Protein AF-A0A1A8MBK1-F1 (afdb_monomer)

Secondary structure (DSSP, 8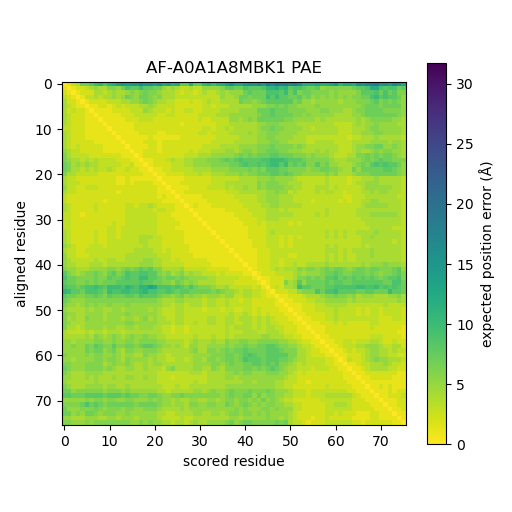-state):
---SS-HHHHHHHHTTBTBTT--TTGGGHHHHHHHHHHHHHH----SS-----------S--TT--B-TTSSS-B-

Foldseek 3Di:
DDFQDDPVVVVVLVVCPPHPSRDLCRRCVNVVVVVVVVCVVVDDDDPDDDDDDDDDADPDPGPPWAADPPHPRGTD

pLDDT: mean 93.55, std 3.22, range [75.44, 97.31]

InterPro domains:
  IPR029526 PiggyBac transposable element-derived protein [PF13843] (12-76)

Radius of gyration: 16.14 Å; Cα contacts (8 Å, |Δi|>4): 52; chains: 1; bounding box: 36×32×34 Å

Structure (mmCIF, N/CA/C/O backbone):
data_AF-A0A1A8MBK1-F1
#
_entry.id   AF-A0A1A8MBK1-F1
#
loop_
_atom_site.group_PDB
_atom_site.id
_atom_site.type_symbol
_atom_site.label_atom_id
_atom_site.label_alt_id
_atom_site.label_comp_id
_atom_site.label_asym_id
_atom_site.label_entity_id
_atom_site.label_seq_id
_atom_site.pdbx_PDB_ins_code
_atom_site.Cartn_x
_atom_site.Cartn_y
_atom_site.Cartn_z
_atom_site.occupancy
_atom_site.B_iso_or_equiv
_atom_site.auth_seq_id
_atom_site.auth_comp_id
_atom_site.auth_asym_id
_atom_site.auth_atom_id
_atom_site.pdbx_PDB_model_num
ATOM 1 N N . ASN A 1 1 ? 8.859 -20.798 -3.022 1.00 75.44 1 ASN A N 1
ATOM 2 C CA . ASN A 1 1 ? 8.501 -19.453 -3.526 1.00 75.44 1 ASN A CA 1
ATOM 3 C C . ASN A 1 1 ? 7.009 -19.249 -3.363 1.00 75.44 1 ASN A C 1
ATOM 5 O O . ASN A 1 1 ? 6.260 -20.092 -3.832 1.00 75.44 1 ASN A O 1
ATOM 9 N N . ILE A 1 2 ? 6.587 -18.208 -2.639 1.00 85.81 2 ILE A N 1
ATOM 10 C CA . ILE A 1 2 ? 5.167 -17.894 -2.409 1.00 85.81 2 ILE A CA 1
ATOM 11 C C . ILE A 1 2 ? 4.787 -16.754 -3.351 1.00 85.81 2 ILE A C 1
ATOM 13 O O . ILE A 1 2 ? 5.444 -15.714 -3.336 1.00 85.81 2 ILE A O 1
ATOM 17 N N . HIS A 1 3 ? 3.737 -16.954 -4.145 1.00 88.31 3 HIS A N 1
ATOM 18 C CA . HIS A 1 3 ? 3.196 -15.960 -5.069 1.00 88.31 3 HIS A CA 1
ATOM 19 C C . HIS A 1 3 ? 1.719 -15.730 -4.753 1.00 88.31 3 HIS A C 1
ATOM 21 O O . HIS A 1 3 ? 0.989 -16.678 -4.479 1.00 88.31 3 HIS A O 1
ATOM 27 N N . MET A 1 4 ? 1.308 -14.462 -4.742 1.00 90.44 4 MET A N 1
ATOM 28 C CA . MET A 1 4 ? -0.065 -14.039 -4.428 1.00 90.44 4 MET A CA 1
ATOM 29 C C . MET A 1 4 ? -0.873 -13.689 -5.687 1.00 90.44 4 MET A C 1
ATOM 31 O O . MET A 1 4 ? -2.090 -13.551 -5.608 1.00 90.44 4 MET A O 1
ATOM 35 N N . SER A 1 5 ? -0.200 -13.535 -6.825 1.00 92.44 5 SER A N 1
ATOM 36 C CA . SER A 1 5 ? -0.734 -13.182 -8.141 1.00 92.44 5 SER A CA 1
ATOM 37 C C . SER A 1 5 ? -0.275 -14.191 -9.200 1.00 92.44 5 SER A C 1
ATOM 39 O O . SER A 1 5 ? 0.560 -15.060 -8.934 1.00 92.44 5 SER A O 1
ATOM 41 N N . ASP A 1 6 ? -0.858 -14.089 -10.394 1.00 93.69 6 ASP A N 1
ATOM 42 C CA . ASP A 1 6 ? -0.495 -14.907 -11.550 1.00 93.69 6 ASP A CA 1
ATOM 43 C C . ASP A 1 6 ? 0.834 -14.424 -12.152 1.00 93.69 6 ASP A C 1
ATOM 45 O O . ASP A 1 6 ? 0.991 -13.245 -12.470 1.00 93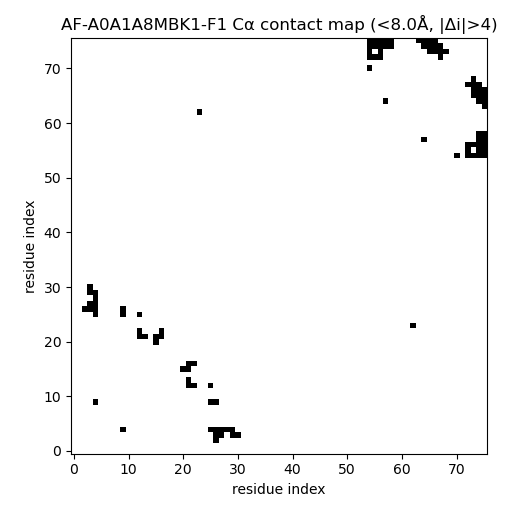.69 6 ASP A O 1
ATOM 49 N N . LEU A 1 7 ? 1.779 -15.347 -12.342 1.00 93.00 7 LEU A N 1
ATOM 50 C CA . LEU A 1 7 ? 3.125 -15.049 -12.842 1.00 93.00 7 LEU A CA 1
ATOM 51 C C . LEU A 1 7 ? 3.139 -14.457 -14.257 1.00 93.00 7 LEU A C 1
ATOM 53 O O . LEU A 1 7 ? 4.010 -13.648 -14.577 1.00 93.00 7 LEU A O 1
ATOM 57 N N . VAL A 1 8 ? 2.206 -14.869 -15.116 1.00 94.62 8 VAL A N 1
ATOM 58 C CA . VAL A 1 8 ? 2.108 -14.376 -16.494 1.00 94.62 8 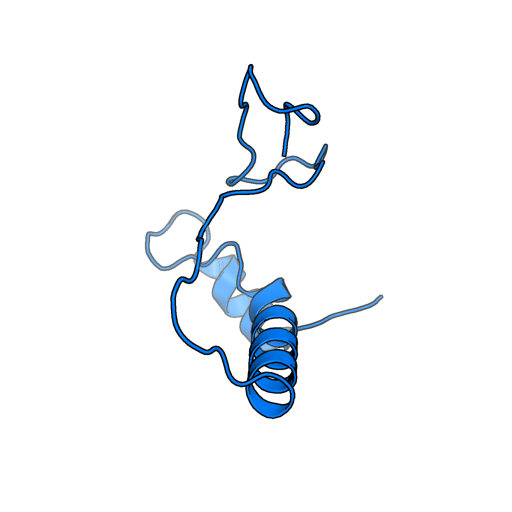VAL A CA 1
ATOM 59 C C . VAL A 1 8 ? 1.643 -12.926 -16.480 1.00 94.62 8 VAL A C 1
ATOM 61 O O . VAL A 1 8 ? 2.208 -12.079 -17.171 1.00 94.62 8 VAL A O 1
ATOM 64 N N . VAL A 1 9 ? 0.647 -12.619 -15.649 1.00 94.12 9 VAL A N 1
ATOM 65 C CA . VAL A 1 9 ? 0.120 -11.257 -15.511 1.00 94.12 9 VAL A CA 1
ATOM 66 C C . VAL A 1 9 ? 1.136 -10.347 -14.817 1.00 94.12 9 VAL A C 1
ATOM 68 O O . VAL A 1 9 ? 1.321 -9.206 -15.242 1.00 94.12 9 VAL A O 1
ATOM 71 N N . ASP A 1 10 ? 1.864 -10.867 -13.827 1.00 94.50 10 ASP A N 1
ATOM 72 C CA . ASP A 1 10 ? 2.975 -10.161 -13.187 1.00 94.50 10 ASP A CA 1
ATOM 73 C C . ASP A 1 10 ? 4.026 -9.731 -14.216 1.00 94.50 10 ASP A C 1
ATOM 75 O O . ASP A 1 10 ? 4.434 -8.571 -14.223 1.00 94.50 10 ASP A O 1
ATOM 79 N N . ALA A 1 11 ? 4.429 -10.636 -15.116 1.00 95.38 11 ALA A N 1
ATOM 80 C CA . ALA A 1 11 ? 5.415 -10.336 -16.152 1.00 95.38 11 ALA A CA 1
ATOM 81 C C . 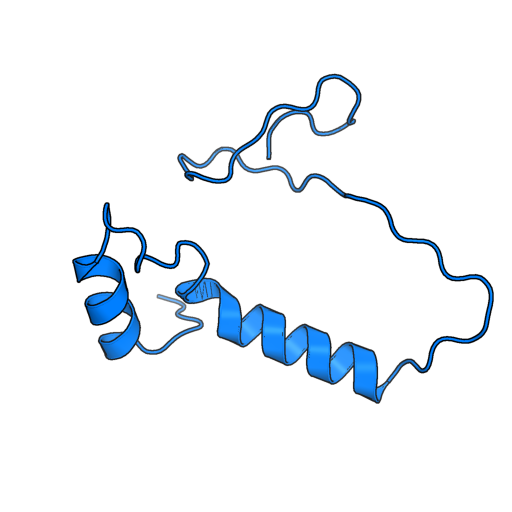ALA A 1 11 ? 4.929 -9.240 -17.117 1.00 95.38 11 ALA A C 1
ATOM 83 O O . ALA A 1 11 ? 5.705 -8.358 -17.492 1.00 95.38 11 ALA A O 1
ATOM 84 N N . LEU A 1 12 ? 3.640 -9.254 -17.476 1.00 96.25 12 LEU A N 1
ATOM 85 C CA . LEU A 1 12 ? 3.019 -8.211 -18.303 1.00 96.25 12 LEU A CA 1
ATOM 86 C C . LEU A 1 12 ? 2.944 -6.855 -17.591 1.00 96.25 12 LEU A C 1
ATOM 88 O O . LEU A 1 12 ? 3.031 -5.811 -18.233 1.00 96.25 12 LEU A O 1
ATOM 92 N N . ASN A 1 13 ? 2.754 -6.841 -16.273 1.00 95.62 13 ASN A N 1
ATOM 93 C CA . ASN A 1 13 ? 2.817 -5.605 -15.502 1.00 95.62 13 ASN 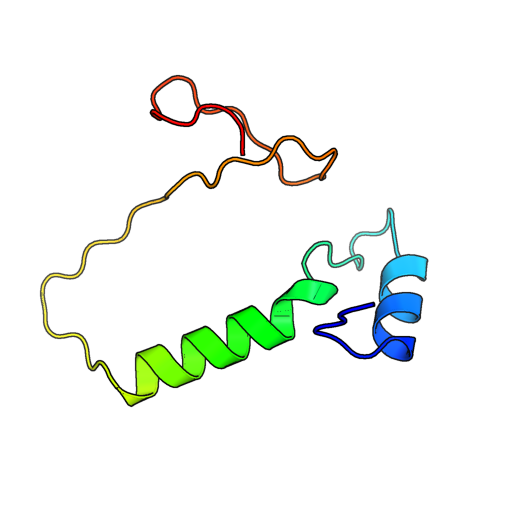A CA 1
ATOM 94 C C . ASN A 1 13 ? 4.263 -5.101 -15.407 1.00 95.62 13 ASN A C 1
ATOM 96 O O . ASN A 1 13 ? 4.524 -3.923 -15.635 1.00 95.62 13 ASN A O 1
ATOM 100 N N . ASP A 1 14 ? 5.217 -5.991 -15.139 1.00 94.38 14 ASP A N 1
ATOM 101 C CA . ASP A 1 14 ? 6.633 -5.644 -15.019 1.00 94.38 14 ASP A CA 1
ATOM 102 C C . ASP A 1 14 ? 7.206 -5.061 -16.320 1.00 94.38 14 ASP A C 1
ATOM 104 O O . ASP A 1 14 ? 8.033 -4.149 -16.263 1.00 94.38 14 ASP A O 1
ATOM 108 N N . SER A 1 15 ? 6.727 -5.502 -17.492 1.00 96.31 15 SER A N 1
ATOM 109 C CA . SER A 1 15 ? 7.138 -4.927 -18.781 1.00 96.31 15 SER A CA 1
ATOM 110 C C . SER A 1 15 ? 6.710 -3.468 -18.964 1.00 96.31 15 SER A C 1
ATOM 112 O O . SER A 1 15 ? 7.266 -2.772 -19.808 1.00 96.31 15 SER A O 1
ATOM 114 N N . LYS A 1 16 ? 5.734 -2.987 -18.186 1.00 96.19 16 LYS A N 1
ATOM 115 C CA . LYS A 1 16 ? 5.243 -1.600 -18.229 1.00 96.19 16 LYS A CA 1
ATOM 116 C C . LYS A 1 16 ? 6.010 -0.669 -17.296 1.00 96.19 16 LYS A C 1
ATOM 118 O O . LYS A 1 16 ? 5.730 0.528 -17.270 1.00 96.19 16 LYS A O 1
ATOM 123 N N . LYS A 1 17 ? 6.952 -1.181 -16.503 1.00 93.50 17 LYS A N 1
ATOM 124 C CA . LYS A 1 17 ? 7.656 -0.410 -15.475 1.00 93.50 17 LYS A CA 1
ATOM 125 C C . LYS A 1 17 ? 8.295 0.861 -16.043 1.00 93.50 17 LYS A C 1
ATOM 127 O O . LYS A 1 17 ? 9.095 0.800 -16.968 1.00 93.50 17 LYS A O 1
ATOM 132 N N . GLY A 1 18 ? 7.969 2.004 -15.438 1.00 91.56 18 GLY A N 1
ATOM 133 C CA . GLY A 1 18 ? 8.419 3.327 -15.891 1.00 91.56 18 GLY A CA 1
ATOM 134 C C . GLY A 1 18 ? 7.425 4.057 -16.799 1.00 91.56 18 GLY A C 1
ATOM 135 O O . GLY A 1 18 ? 7.639 5.231 -17.074 1.00 91.56 18 GLY A O 1
ATOM 136 N N . SER A 1 19 ? 6.344 3.395 -17.219 1.00 95.38 19 SER A N 1
ATOM 137 C CA . SER A 1 19 ? 5.173 4.040 -17.822 1.00 95.38 19 SER A CA 1
ATOM 138 C C . SER A 1 19 ? 4.091 4.322 -16.778 1.00 95.38 19 SER A C 1
ATOM 140 O O . SER A 1 19 ? 4.091 3.723 -15.698 1.00 95.38 19 SER A O 1
ATOM 142 N N . ASP A 1 20 ? 3.137 5.181 -17.137 1.00 93.44 20 ASP A N 1
ATOM 143 C CA . ASP A 1 20 ? 1.962 5.487 -16.313 1.00 93.44 20 ASP A CA 1
ATOM 144 C C . ASP A 1 20 ? 1.047 4.264 -16.106 1.00 93.44 20 ASP A C 1
ATOM 146 O O . ASP A 1 20 ? 0.325 4.187 -15.114 1.00 93.44 20 ASP A O 1
ATOM 150 N N . ASP A 1 21 ? 1.131 3.264 -16.991 1.00 95.12 21 ASP A N 1
ATOM 151 C CA . ASP A 1 21 ? 0.348 2.026 -16.912 1.00 95.12 21 ASP A CA 1
ATOM 152 C C . ASP A 1 21 ? 0.930 0.989 -15.931 1.00 95.12 21 ASP A C 1
ATOM 154 O O . ASP A 1 21 ? 0.364 -0.097 -15.764 1.00 95.12 21 ASP A O 1
ATOM 158 N N . TYR A 1 22 ? 2.077 1.270 -15.305 1.00 94.75 22 TYR A N 1
ATOM 159 C CA . TYR A 1 22 ? 2.694 0.362 -14.341 1.00 94.75 22 TYR A CA 1
ATOM 160 C C . TYR A 1 22 ? 2.007 0.411 -12.977 1.00 94.75 22 TYR A C 1
ATOM 162 O O . TYR A 1 22 ? 2.036 1.421 -12.272 1.00 94.75 22 TYR A O 1
ATOM 170 N N . ASP A 1 23 ? 1.498 -0.733 -12.529 1.00 93.06 23 ASP A N 1
ATOM 171 C CA . ASP A 1 23 ? 0.912 -0.873 -11.202 1.00 93.06 23 ASP A CA 1
ATOM 172 C C . ASP A 1 23 ? 1.905 -1.496 -10.212 1.00 93.06 23 ASP A C 1
ATOM 174 O O . ASP A 1 23 ? 2.151 -2.705 -10.199 1.00 93.06 23 ASP A O 1
ATOM 178 N N . CYS A 1 24 ? 2.464 -0.674 -9.322 1.00 91.56 24 CYS A N 1
ATOM 179 C CA . CYS A 1 24 ? 3.431 -1.135 -8.322 1.00 91.56 24 CYS A CA 1
ATOM 180 C C . CYS A 1 24 ? 2.842 -2.061 -7.237 1.00 91.56 24 CYS A C 1
ATOM 182 O O . CYS A 1 24 ? 3.605 -2.745 -6.551 1.00 91.56 24 CYS A O 1
ATOM 184 N N . LEU A 1 25 ? 1.513 -2.111 -7.087 1.00 91.81 25 LEU A N 1
ATOM 185 C CA . LEU A 1 25 ? 0.813 -2.958 -6.114 1.00 91.81 25 LEU A CA 1
ATOM 186 C C . LEU A 1 25 ? 0.217 -4.224 -6.737 1.00 91.81 25 LEU A C 1
ATOM 188 O O . LEU A 1 25 ? -0.447 -4.992 -6.037 1.00 91.81 25 LEU A O 1
ATOM 192 N N . HIS A 1 26 ? 0.464 -4.468 -8.026 1.00 94.12 26 HIS A N 1
ATOM 193 C CA . HIS A 1 26 ? -0.165 -5.550 -8.782 1.00 94.12 26 HIS A CA 1
ATOM 194 C C . HIS A 1 26 ? -0.072 -6.905 -8.065 1.00 94.12 26 HIS A C 1
ATOM 196 O O . HIS A 1 26 ? -1.078 -7.580 -7.852 1.00 94.12 26 HIS A O 1
ATOM 202 N N . ARG A 1 27 ? 1.128 -7.245 -7.580 1.00 93.50 27 ARG A N 1
ATOM 203 C CA . ARG A 1 27 ? 1.414 -8.545 -6.956 1.00 93.50 27 ARG A CA 1
ATOM 204 C C . ARG A 1 27 ? 0.685 -8.785 -5.632 1.00 93.50 27 ARG A C 1
ATOM 206 O O . ARG A 1 27 ? 0.422 -9.923 -5.263 1.00 93.50 27 ARG A O 1
ATOM 213 N N . THR A 1 28 ? 0.374 -7.729 -4.879 1.00 93.06 28 THR A N 1
ATOM 214 C CA . THR A 1 28 ? -0.300 -7.836 -3.569 1.00 93.06 28 THR A CA 1
ATOM 215 C C . THR A 1 28 ? -1.803 -7.601 -3.661 1.00 93.06 28 THR A C 1
ATOM 217 O O . THR A 1 28 ? -2.541 -7.902 -2.719 1.00 93.06 28 THR A O 1
ATOM 220 N N . ARG A 1 29 ? -2.283 -7.098 -4.802 1.00 94.38 29 ARG A N 1
ATOM 221 C CA . ARG A 1 29 ? -3.685 -6.751 -5.029 1.00 94.38 29 ARG A CA 1
ATOM 222 C C . ARG A 1 29 ? -4.661 -7.910 -4.782 1.00 94.38 29 ARG A C 1
ATOM 224 O O . ARG A 1 29 ? -5.671 -7.637 -4.127 1.00 94.38 29 ARG A O 1
ATOM 231 N N . PRO A 1 30 ? -4.399 -9.168 -5.198 1.00 95.56 30 PRO A N 1
ATOM 232 C CA . PRO A 1 30 ? -5.320 -10.275 -4.929 1.00 95.56 30 PRO A CA 1
ATOM 233 C C . PRO A 1 30 ? -5.547 -10.491 -3.430 1.00 95.56 30 PRO A C 1
ATOM 235 O O . PRO A 1 30 ? -6.686 -10.581 -2.978 1.00 95.56 30 PRO A O 1
ATOM 238 N N . LEU A 1 31 ? -4.475 -10.458 -2.633 1.00 95.00 31 LEU A N 1
ATOM 239 C CA . LEU A 1 31 ? -4.556 -10.587 -1.178 1.00 95.00 31 LEU A CA 1
ATOM 240 C C . LEU A 1 31 ? -5.354 -9.436 -0.550 1.00 95.00 31 LEU A C 1
ATOM 242 O O . LEU A 1 31 ? -6.256 -9.669 0.255 1.00 95.00 31 LEU A O 1
ATOM 246 N N . CYS A 1 32 ? -5.052 -8.194 -0.938 1.00 95.12 32 CYS A N 1
ATOM 247 C CA . CYS A 1 32 ? -5.760 -7.011 -0.449 1.00 95.12 32 CYS A CA 1
ATOM 248 C C . CYS A 1 32 ? -7.259 -7.055 -0.782 1.00 95.12 32 CYS A C 1
ATOM 250 O O . CYS A 1 32 ? -8.087 -6.648 0.036 1.00 95.12 32 CYS A O 1
ATOM 252 N N . HIS A 1 33 ? -7.614 -7.549 -1.971 1.00 96.25 33 HIS A N 1
ATOM 253 C CA . HIS A 1 33 ? -9.003 -7.701 -2.386 1.00 96.25 33 HIS A CA 1
ATOM 254 C C . HIS A 1 33 ? -9.720 -8.762 -1.546 1.00 96.25 33 HIS A C 1
ATOM 256 O O . HIS A 1 33 ? -10.789 -8.482 -1.004 1.00 96.25 33 HIS A O 1
ATOM 262 N N . SER A 1 34 ? -9.107 -9.934 -1.368 1.00 96.25 34 SER A N 1
ATOM 263 C CA . SER A 1 34 ? -9.665 -11.024 -0.562 1.00 96.25 34 SER A CA 1
A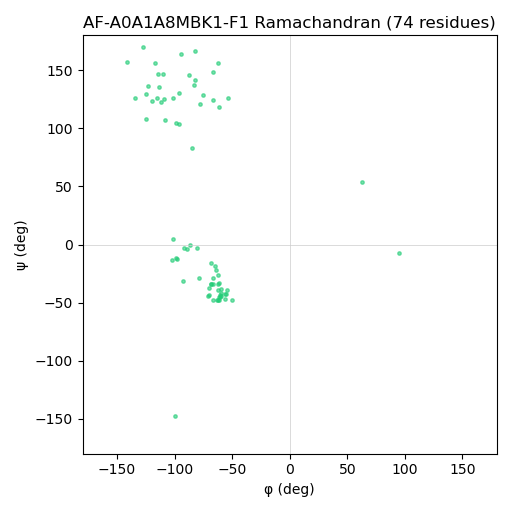TOM 264 C C . SER A 1 34 ? -9.885 -10.615 0.894 1.00 96.25 34 SER A C 1
ATOM 266 O O . SER A 1 34 ? -10.965 -10.839 1.439 1.00 96.25 34 SER A O 1
ATOM 268 N N . LEU A 1 35 ? -8.911 -9.937 1.514 1.00 96.19 35 LEU A N 1
ATOM 269 C CA . LEU A 1 35 ? -9.053 -9.411 2.876 1.00 96.19 35 LEU A CA 1
ATOM 270 C C . LEU A 1 35 ? -10.193 -8.397 2.971 1.00 96.19 35 LEU A C 1
ATOM 272 O O . LEU A 1 35 ? -11.022 -8.473 3.873 1.00 96.19 35 LEU A O 1
ATOM 276 N N . ARG A 1 36 ? -10.279 -7.471 2.010 1.00 96.06 36 ARG A N 1
ATOM 277 C CA . ARG A 1 36 ? -11.356 -6.477 1.968 1.00 96.06 36 ARG A CA 1
ATOM 278 C C . ARG A 1 36 ? -12.728 -7.138 1.845 1.00 96.06 36 ARG A C 1
ATOM 280 O O . ARG A 1 36 ? -13.655 -6.708 2.526 1.00 96.06 36 ARG A O 1
ATOM 287 N N . ALA A 1 37 ? -12.861 -8.145 0.984 1.00 97.00 37 ALA A N 1
ATOM 288 C CA . ALA A 1 37 ? -14.107 -8.882 0.803 1.00 97.00 37 ALA A CA 1
ATOM 289 C C . ALA A 1 37 ? -14.514 -9.612 2.091 1.00 97.00 37 ALA A C 1
ATOM 291 O O . ALA A 1 37 ? -15.643 -9.452 2.548 1.00 97.00 37 ALA A O 1
ATOM 292 N N . ALA A 1 38 ? -13.578 -10.323 2.725 1.00 97.31 38 ALA A N 1
ATOM 293 C CA . ALA A 1 38 ? -13.821 -11.024 3.983 1.00 97.31 38 ALA A CA 1
ATOM 294 C C . ALA A 1 38 ? -14.226 -10.064 5.114 1.00 97.31 38 ALA A C 1
ATOM 296 O O . ALA A 1 38 ? -15.233 -10.287 5.783 1.00 97.31 38 ALA A O 1
ATOM 297 N N . CYS A 1 39 ? -13.500 -8.954 5.293 1.00 96.25 39 CYS A N 1
ATOM 298 C CA . CYS A 1 39 ? -13.828 -7.960 6.315 1.00 96.25 39 CYS A CA 1
ATOM 299 C C . CYS A 1 39 ? -15.228 -7.365 6.111 1.00 96.25 39 CYS A C 1
ATOM 301 O O . CYS A 1 39 ? -15.968 -7.225 7.079 1.00 96.25 39 CYS A O 1
ATOM 303 N N . LYS A 1 40 ? -15.612 -7.056 4.866 1.00 95.19 40 LYS A N 1
ATOM 304 C CA . LYS A 1 40 ? -16.949 -6.529 4.547 1.00 95.19 40 LYS A CA 1
ATOM 305 C C . LYS A 1 40 ? -18.067 -7.549 4.747 1.00 95.19 40 LYS A C 1
ATOM 307 O O . LYS A 1 40 ? -19.166 -7.158 5.110 1.00 95.19 40 LYS A O 1
ATOM 312 N N . ALA A 1 41 ? -17.803 -8.830 4.499 1.00 97.25 41 ALA A N 1
ATOM 313 C CA . ALA A 1 41 ? -18.795 -9.881 4.703 1.00 97.25 41 ALA A CA 1
ATOM 314 C C . ALA A 1 41 ? -19.116 -10.088 6.193 1.00 97.25 41 ALA A C 1
ATOM 316 O O . ALA A 1 41 ? -20.250 -10.403 6.544 1.00 97.25 41 ALA A O 1
ATOM 317 N N . VAL A 1 42 ? -18.120 -9.907 7.066 1.00 96.44 42 VAL A N 1
ATOM 318 C CA . VAL A 1 42 ? -18.249 -10.168 8.508 1.00 96.44 42 VAL A CA 1
ATOM 319 C C . VAL A 1 42 ? -18.655 -8.919 9.294 1.00 96.44 42 VAL A C 1
ATOM 321 O O . VAL A 1 42 ? -19.348 -9.031 10.303 1.00 96.44 42 VAL A O 1
ATOM 324 N N . TYR A 1 43 ? -18.249 -7.726 8.853 1.00 9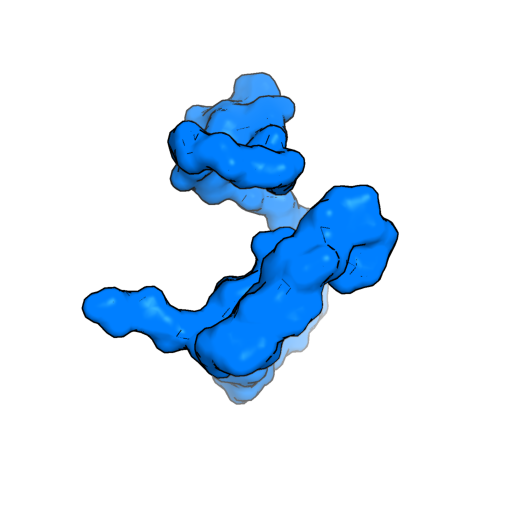4.56 43 TYR A N 1
ATOM 325 C CA . TYR A 1 43 ? -18.474 -6.483 9.586 1.00 94.56 43 TYR A CA 1
ATOM 326 C C . TYR A 1 43 ? -19.317 -5.480 8.795 1.00 94.56 43 TYR A C 1
ATOM 328 O O . TYR A 1 43 ? -18.936 -5.043 7.708 1.00 94.56 43 TYR A O 1
ATOM 336 N N . HIS A 1 44 ? -20.431 -5.060 9.398 1.00 92.50 44 HIS A N 1
ATOM 337 C CA . HIS A 1 44 ? -21.320 -4.026 8.877 1.00 92.50 44 HIS A CA 1
ATOM 338 C C . HIS A 1 44 ? -21.176 -2.766 9.741 1.00 92.50 44 HIS A C 1
ATOM 340 O O . HIS A 1 44 ? -21.614 -2.773 10.896 1.00 92.50 44 HIS A O 1
ATOM 346 N N . PRO A 1 45 ? -20.534 -1.701 9.232 1.00 93.06 45 PRO A N 1
ATOM 347 C CA . PRO A 1 45 ? -20.325 -0.490 10.008 1.00 93.06 45 PRO A CA 1
ATOM 348 C C . PRO A 1 45 ? -21.650 0.216 10.313 1.00 93.06 45 PRO A C 1
ATOM 350 O O . PRO A 1 45 ? -22.586 0.192 9.516 1.00 93.06 45 PRO A O 1
ATOM 353 N N . GLN A 1 46 ? -21.701 0.877 11.465 1.00 91.44 46 GLN A N 1
ATOM 354 C CA . GLN A 1 46 ? -22.814 1.731 11.873 1.00 91.44 46 GLN A CA 1
ATOM 355 C C . GLN A 1 46 ? -22.460 3.208 11.613 1.00 91.44 46 GLN A C 1
ATOM 357 O O . GLN A 1 46 ? -21.754 3.534 10.659 1.00 91.44 46 GLN A O 1
ATOM 362 N N . GLN A 1 47 ? -22.964 4.118 12.443 1.00 95.25 47 GLN A N 1
ATOM 363 C CA . GLN A 1 47 ? -22.673 5.547 12.360 1.00 95.25 47 GLN A CA 1
ATOM 364 C C . GLN A 1 47 ? -21.333 5.896 13.036 1.00 95.25 47 GLN A C 1
ATOM 366 O O . GLN A 1 47 ? -20.790 5.102 13.800 1.00 95.25 47 GLN A O 1
ATOM 371 N N . ASN A 1 48 ? -20.830 7.111 12.781 1.00 95.88 48 ASN A N 1
ATOM 372 C CA . ASN A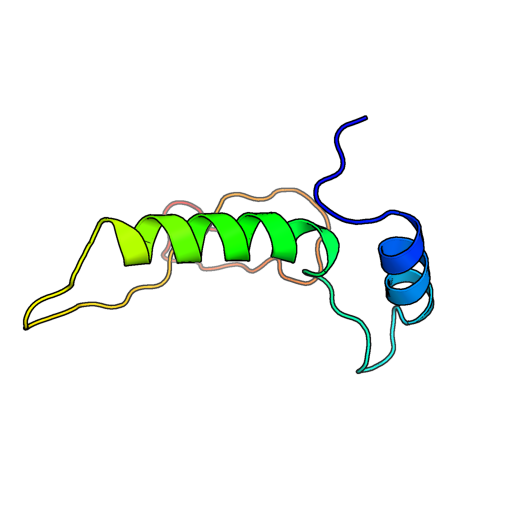 1 48 ? -19.627 7.688 13.406 1.00 95.88 48 ASN A CA 1
ATOM 373 C C . ASN A 1 48 ? -18.323 6.920 13.120 1.00 95.88 48 ASN A C 1
ATOM 375 O O . ASN A 1 48 ? -17.587 6.542 14.030 1.00 95.88 48 ASN A O 1
ATOM 379 N N . LEU A 1 49 ? -18.026 6.700 11.839 1.00 94.69 49 LEU A N 1
ATOM 380 C CA . LEU A 1 49 ? -16.789 6.050 11.407 1.00 94.69 49 LEU A CA 1
ATOM 381 C C . LEU A 1 49 ? -15.625 7.042 11.366 1.00 94.69 49 LEU A C 1
ATOM 383 O O . LEU A 1 49 ? -15.784 8.178 10.922 1.00 94.69 49 LEU A O 1
ATOM 387 N N . SER A 1 50 ? -14.442 6.582 11.767 1.00 95.44 50 SER A N 1
ATOM 388 C CA . SER A 1 50 ? -13.186 7.310 11.607 1.00 95.44 50 SER A CA 1
ATOM 389 C C . SER A 1 50 ? -12.303 6.637 10.559 1.00 95.44 50 SER A C 1
ATOM 391 O O . SER A 1 50 ? -12.304 5.416 10.393 1.00 95.44 50 SER A O 1
ATOM 393 N N . VAL A 1 51 ? -11.546 7.456 9.835 1.00 95.50 51 VAL A N 1
ATOM 394 C CA . VAL A 1 51 ? -10.541 7.009 8.871 1.00 95.50 51 VAL A CA 1
ATOM 395 C C . VAL A 1 51 ? -9.230 7.658 9.265 1.00 95.50 51 VAL A C 1
ATOM 397 O O . VAL A 1 51 ? -9.178 8.867 9.472 1.00 95.50 51 VAL A O 1
ATOM 400 N N . ASP A 1 52 ? -8.189 6.846 9.373 1.00 94.75 52 ASP A N 1
ATOM 401 C CA . ASP A 1 52 ? -6.847 7.309 9.696 1.00 94.75 52 ASP A CA 1
ATOM 402 C C . ASP A 1 52 ? -5.817 6.526 8.876 1.00 94.75 52 ASP A C 1
ATOM 404 O O . ASP A 1 52 ? -6.059 5.408 8.409 1.00 94.75 52 ASP A O 1
ATOM 408 N N . GLU A 1 53 ? -4.650 7.125 8.698 1.00 91.88 53 GLU A N 1
ATOM 409 C CA . GLU A 1 53 ? -3.536 6.557 7.968 1.00 91.88 53 GLU A CA 1
ATOM 410 C C . GLU A 1 53 ? -2.554 5.889 8.925 1.00 91.88 53 GLU A C 1
ATOM 412 O O . GLU A 1 53 ? -2.003 6.505 9.842 1.00 91.88 53 GLU A O 1
ATOM 417 N N . ARG A 1 54 ? -2.166 4.650 8.633 1.00 94.00 54 ARG A N 1
ATOM 418 C CA . ARG A 1 54 ? -1.124 3.946 9.386 1.00 94.00 54 ARG A CA 1
ATO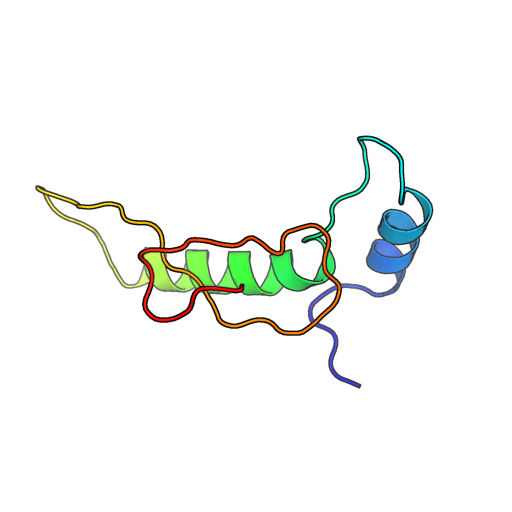M 419 C C . ARG A 1 54 ? 0.112 3.709 8.524 1.00 94.00 54 ARG A C 1
ATOM 421 O O . ARG A 1 54 ? -0.003 3.248 7.398 1.00 94.00 54 ARG A O 1
ATOM 428 N N . MET A 1 55 ? 1.296 3.961 9.087 1.00 94.69 55 MET A N 1
ATOM 429 C CA . MET A 1 55 ? 2.559 3.536 8.468 1.00 94.69 55 MET A CA 1
ATOM 430 C C . MET A 1 55 ? 2.859 2.081 8.809 1.00 94.69 55 MET A C 1
ATOM 432 O O . MET A 1 55 ? 2.725 1.667 9.964 1.00 94.69 55 MET A O 1
ATOM 436 N N . VAL A 1 56 ? 3.315 1.328 7.812 1.00 93.25 56 VAL A N 1
ATOM 437 C CA . VAL A 1 56 ? 3.792 -0.049 7.964 1.00 93.25 56 VAL A CA 1
ATOM 438 C C . VAL A 1 56 ? 5.300 -0.050 7.773 1.00 93.25 56 VAL A C 1
ATOM 440 O O . VAL A 1 56 ? 5.786 0.434 6.763 1.00 93.25 56 VAL A O 1
ATOM 443 N N . ALA A 1 57 ? 6.054 -0.577 8.738 1.00 94.81 57 ALA A N 1
ATOM 444 C CA . ALA A 1 57 ? 7.513 -0.539 8.684 1.00 94.81 57 ALA A CA 1
ATOM 445 C C . ALA A 1 57 ? 8.053 -1.296 7.462 1.00 94.81 57 ALA A C 1
ATOM 447 O O . ALA A 1 57 ? 7.916 -2.516 7.374 1.00 94.81 57 ALA A O 1
ATOM 448 N N . ALA A 1 58 ? 8.743 -0.589 6.568 1.00 92.31 58 ALA A N 1
ATOM 449 C CA . ALA A 1 58 ? 9.393 -1.183 5.408 1.00 92.31 58 ALA A CA 1
ATOM 450 C C . ALA A 1 58 ? 10.813 -0.631 5.235 1.00 92.31 58 ALA A C 1
ATOM 452 O O . ALA A 1 58 ? 11.056 0.575 5.154 1.00 92.31 58 ALA A O 1
ATOM 453 N N . LYS A 1 59 ? 11.793 -1.539 5.155 1.00 87.69 59 LYS A N 1
ATOM 454 C CA . LYS A 1 59 ? 13.189 -1.190 4.835 1.00 87.69 59 LYS A CA 1
ATOM 455 C C . LYS A 1 59 ? 13.545 -1.422 3.365 1.00 87.69 59 LYS A C 1
ATOM 457 O O . LYS A 1 59 ? 14.580 -0.927 2.926 1.00 87.69 59 LYS A O 1
ATOM 462 N N . ALA A 1 60 ? 12.689 -2.113 2.613 1.00 90.12 60 ALA A N 1
ATOM 463 C CA . ALA A 1 60 ? 12.889 -2.399 1.198 1.00 90.12 60 ALA A CA 1
ATOM 464 C C . ALA A 1 60 ? 12.946 -1.119 0.343 1.00 90.12 60 ALA A C 1
ATOM 466 O O . ALA A 1 60 ? 12.428 -0.066 0.721 1.00 90.12 60 ALA A O 1
ATOM 467 N N . ARG A 1 61 ? 13.587 -1.218 -0.825 1.00 89.56 61 ARG A N 1
ATOM 468 C CA . ARG A 1 61 ? 13.622 -0.152 -1.835 1.00 89.56 61 ARG A CA 1
ATOM 469 C C . ARG A 1 61 ? 12.369 -0.249 -2.703 1.00 89.56 61 ARG A C 1
ATOM 471 O O . ARG A 1 61 ? 12.394 -0.872 -3.759 1.00 89.56 61 ARG A O 1
ATOM 478 N N . ILE A 1 62 ? 11.274 0.326 -2.219 1.00 88.19 62 ILE A N 1
ATOM 479 C CA . ILE A 1 62 ? 9.987 0.382 -2.922 1.00 88.19 62 ILE A CA 1
ATOM 480 C C . ILE A 1 62 ? 9.646 1.832 -3.258 1.00 88.19 62 ILE A C 1
ATOM 482 O O . ILE A 1 62 ? 9.971 2.735 -2.490 1.00 88.19 62 ILE A O 1
ATOM 486 N N . ALA A 1 63 ? 8.977 2.050 -4.391 1.00 86.31 63 ALA A N 1
ATOM 487 C CA . ALA A 1 63 ? 8.604 3.390 -4.851 1.00 86.31 63 ALA A CA 1
ATOM 488 C C . ALA A 1 63 ? 7.648 4.112 -3.883 1.00 86.31 63 ALA A C 1
ATOM 490 O O . ALA A 1 63 ? 7.648 5.333 -3.810 1.00 86.31 63 ALA A O 1
ATOM 491 N N . MET A 1 64 ? 6.866 3.352 -3.113 1.00 88.88 64 MET A N 1
ATOM 492 C CA . MET A 1 64 ? 5.863 3.878 -2.183 1.00 88.88 64 MET A CA 1
ATOM 493 C C . MET A 1 64 ? 6.404 4.212 -0.790 1.00 88.88 64 MET A C 1
ATOM 495 O O . MET A 1 64 ? 5.633 4.637 0.062 1.00 88.88 64 MET A O 1
ATOM 499 N N . LYS A 1 65 ? 7.698 3.996 -0.532 1.00 92.69 65 LYS A N 1
ATOM 500 C CA . LYS A 1 65 ? 8.278 4.226 0.790 1.00 92.69 65 LYS A CA 1
ATOM 501 C C . LYS A 1 65 ? 8.260 5.718 1.114 1.00 92.69 65 LYS A C 1
ATOM 503 O O . LYS A 1 65 ? 8.858 6.519 0.400 1.00 92.69 65 LYS A O 1
ATOM 508 N N . GLN A 1 66 ? 7.651 6.072 2.230 1.00 94.19 66 GLN A N 1
ATOM 509 C CA . GLN A 1 66 ? 7.509 7.427 2.730 1.00 94.19 66 GLN A CA 1
ATOM 510 C C . GLN A 1 66 ? 8.220 7.606 4.074 1.00 94.19 66 GLN A C 1
ATOM 512 O O . GLN A 1 66 ? 8.461 6.658 4.831 1.00 94.19 66 GLN A O 1
ATOM 517 N N . TYR A 1 67 ? 8.567 8.862 4.362 1.00 94.19 67 TYR A N 1
ATOM 518 C CA . TYR A 1 67 ? 9.030 9.290 5.675 1.00 94.19 67 TYR A CA 1
ATOM 519 C C . TYR A 1 67 ? 8.002 10.211 6.324 1.00 94.19 67 TYR A C 1
ATOM 521 O O . TYR A 1 67 ? 7.704 11.275 5.786 1.00 94.19 67 TYR A O 1
ATOM 529 N N . ILE A 1 68 ? 7.519 9.850 7.511 1.00 95.56 68 ILE A N 1
ATOM 530 C CA . ILE A 1 68 ? 6.617 10.692 8.303 1.00 95.56 68 ILE A CA 1
ATOM 531 C C . ILE A 1 68 ? 7.221 10.897 9.691 1.00 95.56 68 ILE A C 1
ATOM 533 O O . ILE A 1 68 ? 7.231 9.995 10.528 1.00 95.56 68 ILE A O 1
ATOM 537 N N . LYS A 1 69 ? 7.714 12.117 9.950 1.00 94.94 69 LYS A N 1
ATOM 538 C CA . LYS A 1 69 ? 8.475 12.477 11.163 1.00 94.94 69 LYS A CA 1
ATOM 539 C C . LYS A 1 69 ? 7.749 12.138 12.468 1.00 94.94 69 LYS A C 1
ATOM 541 O O . LYS A 1 69 ? 8.399 11.705 13.419 1.00 94.94 69 LYS A O 1
ATOM 546 N N . ASN A 1 70 ? 6.434 12.346 12.500 1.00 95.44 70 ASN A N 1
ATOM 547 C CA . ASN A 1 70 ? 5.626 12.273 13.719 1.00 95.44 70 ASN A CA 1
ATOM 548 C C . ASN A 1 70 ? 5.033 10.882 13.985 1.00 95.44 70 ASN A C 1
ATOM 550 O O . ASN A 1 70 ? 4.382 10.694 15.008 1.00 95.44 70 ASN A O 1
ATOM 554 N N . LYS A 1 71 ? 5.240 9.899 13.097 1.00 94.62 71 LYS A N 1
ATOM 555 C CA . LYS A 1 71 ? 4.749 8.534 13.326 1.00 94.62 71 LYS A CA 1
ATOM 556 C C . LYS A 1 71 ? 5.774 7.705 14.113 1.00 94.62 71 LYS A C 1
ATOM 558 O O . LYS A 1 71 ? 6.975 7.881 13.901 1.00 94.62 71 LYS A O 1
ATOM 563 N N . PRO A 1 72 ? 5.335 6.770 14.986 1.00 94.75 72 PRO A N 1
ATOM 564 C CA . PRO A 1 72 ? 6.249 5.898 15.735 1.00 94.75 72 PRO A CA 1
ATOM 565 C C . PRO A 1 72 ? 7.187 5.123 14.804 1.00 94.75 72 PRO A C 1
ATOM 567 O O . PRO A 1 72 ? 8.396 5.046 15.014 1.00 94.75 72 PRO A O 1
ATOM 570 N N . THR A 1 73 ? 6.625 4.613 13.708 1.00 95.38 73 THR A N 1
ATOM 571 C CA . THR A 1 73 ? 7.367 4.081 12.571 1.00 95.38 73 THR A CA 1
ATOM 572 C C . THR A 1 73 ? 7.486 5.164 11.510 1.00 95.38 73 THR A C 1
ATOM 574 O O . THR A 1 73 ? 6.527 5.449 10.794 1.00 95.38 73 THR A O 1
ATOM 577 N N . LYS A 1 74 ? 8.670 5.771 11.414 1.00 93.88 74 LYS A N 1
ATOM 578 C CA . LYS A 1 74 ? 8.888 6.917 10.525 1.00 93.88 74 LYS A CA 1
ATOM 579 C C . LYS A 1 74 ? 9.071 6.537 9.062 1.00 93.88 74 LYS A C 1
ATOM 581 O O . LYS A 1 74 ? 8.755 7.350 8.212 1.00 93.88 74 LYS A O 1
ATOM 586 N N . TRP A 1 75 ? 9.587 5.342 8.780 1.00 94.38 75 TRP A N 1
ATOM 587 C CA . TRP A 1 75 ? 9.865 4.857 7.426 1.00 94.38 75 TRP A CA 1
ATOM 588 C C . TRP A 1 75 ? 8.982 3.660 7.096 1.00 94.38 75 TRP A C 1
ATOM 590 O O . TRP A 1 75 ? 9.013 2.665 7.827 1.00 94.38 75 TRP A O 1
ATOM 600 N N . GLY A 1 76 ? 8.257 3.734 5.986 1.00 93.44 76 GLY A N 1
ATOM 601 C CA . GLY A 1 76 ? 7.354 2.679 5.535 1.00 93.44 76 GLY A CA 1
ATOM 602 C C . GLY A 1 76 ? 6.802 2.940 4.158 1.00 93.44 76 GLY A C 1
ATOM 603 O O . GLY A 1 76 ? 6.681 4.132 3.829 1.00 93.44 76 GLY A O 1
#

Solvent-accessible surface area (backbone atoms only — not comparable to full-atom values): 5022 Å² total; per-residue (Å²): 138,90,75,66,51,59,69,70,61,48,52,60,41,59,74,33,63,92,46,92,83,35,59,92,55,57,57,53,42,53,55,55,50,52,52,51,51,54,50,56,75,76,48,81,84,78,81,90,83,84,87,86,88,81,73,58,81,49,88,71,97,51,95,78,57,43,78,42,90,89,42,97,53,36,45,38

Sequence (76 aa):
NIHMSDLVVDALNDSKKGSDDYDCLHRTRPLCHSLRAACKAVYHPQQNLSVDERMVAAKARIAMKQYIKNKPTKWG

Mean predicted aligned error: 4.0 Å

Organism: NCBI:txid704102